Protein AF-A0A074RDL9-F1 (afdb_monomer)

Secondary structure (DSSP, 8-state):
--------------HHHHHHHHHHHHHHHHHHHHHHHHH--HHHHHHHHHHHHHHH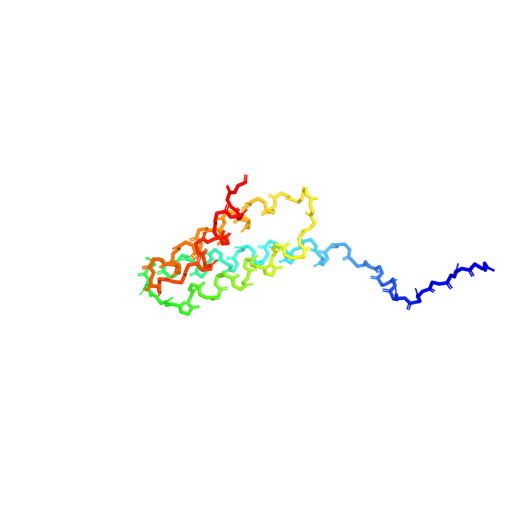HHSPTT-TTHHHHHHHHHHHHHHHHHHH--HHHHHHHHHHH-

Structure (mmCIF, N/CA/C/O backbone):
data_AF-A0A074RDL9-F1
#
_entry.id   AF-A0A074RDL9-F1
#
loop_
_atom_site.group_PDB
_atom_site.id
_atom_site.type_symbol
_atom_site.label_atom_id
_atom_site.label_alt_id
_atom_site.label_comp_id
_atom_site.label_asym_id
_atom_site.label_entity_id
_atom_site.label_seq_id
_atom_site.pdbx_PDB_ins_code
_atom_site.Cartn_x
_atom_site.Cartn_y
_atom_site.Cartn_z
_atom_site.occupancy
_atom_site.B_iso_or_equiv
_atom_site.auth_seq_id
_atom_site.auth_comp_id
_atom_site.auth_asym_id
_atom_site.auth_atom_id
_atom_site.pdbx_PDB_model_num
ATOM 1 N N . MET A 1 1 ? -4.598 -31.534 -35.230 1.00 43.03 1 MET A N 1
ATOM 2 C CA . MET A 1 1 ? -3.185 -31.091 -35.279 1.00 43.03 1 MET A CA 1
ATOM 3 C C . MET A 1 1 ? -3.156 -29.987 -36.325 1.00 43.03 1 MET A C 1
ATOM 5 O O . MET A 1 1 ? -3.553 -30.286 -37.435 1.00 43.03 1 MET A O 1
ATOM 9 N N . THR A 1 2 ? -2.921 -28.704 -36.071 1.00 35.72 2 THR A N 1
ATOM 10 C CA . THR A 1 2 ? -2.113 -27.982 -35.075 1.00 35.72 2 THR A CA 1
ATOM 11 C C . THR A 1 2 ? -2.682 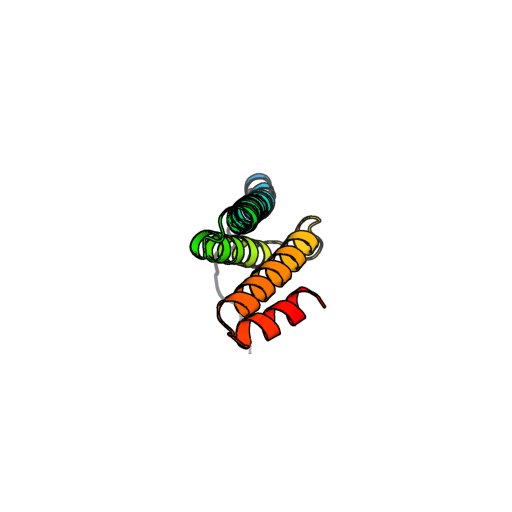-26.563 -34.901 1.00 35.72 2 THR A C 1
ATOM 13 O O . THR A 1 2 ? -3.273 -26.001 -35.817 1.00 35.72 2 THR A O 1
ATOM 16 N N . THR A 1 3 ? -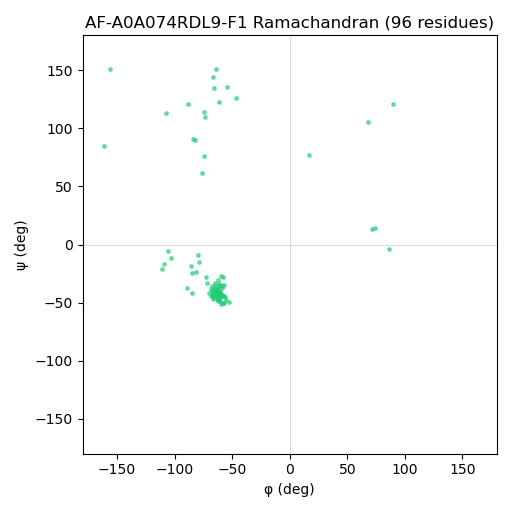2.507 -26.011 -33.705 1.00 48.75 3 THR A N 1
ATOM 17 C CA . THR A 1 3 ? -2.803 -24.637 -33.263 1.00 48.75 3 THR A CA 1
ATOM 18 C C . THR A 1 3 ? -1.915 -23.583 -33.934 1.00 48.75 3 THR A C 1
ATOM 20 O O . THR A 1 3 ? -0.717 -23.832 -34.038 1.00 48.75 3 THR A O 1
ATOM 23 N N . GLN A 1 4 ? -2.434 -22.384 -34.237 1.00 42.00 4 GLN A N 1
ATOM 24 C CA . GLN A 1 4 ? -1.642 -21.135 -34.217 1.00 42.00 4 GLN A CA 1
ATOM 25 C C . GLN A 1 4 ? -2.581 -19.909 -34.153 1.00 42.00 4 GLN A C 1
ATOM 27 O O . GLN A 1 4 ? -3.213 -19.551 -35.137 1.00 42.00 4 GLN A O 1
ATOM 32 N N . THR A 1 5 ? -3.006 -19.526 -32.946 1.00 40.84 5 THR A N 1
ATOM 33 C CA . THR A 1 5 ? -2.491 -18.439 -32.074 1.00 40.84 5 THR A CA 1
ATOM 34 C C . THR A 1 5 ? -3.152 -17.087 -32.315 1.00 40.84 5 THR A C 1
ATOM 36 O O . THR A 1 5 ? -3.106 -16.515 -33.399 1.00 40.84 5 THR A O 1
ATOM 39 N N . PHE A 1 6 ? -3.740 -16.603 -31.222 1.00 38.28 6 PHE A N 1
ATOM 40 C CA . PHE A 1 6 ? -4.341 -15.301 -31.013 1.00 38.28 6 PHE A CA 1
ATOM 41 C C . PHE A 1 6 ? -3.448 -14.169 -31.519 1.00 38.28 6 PHE A C 1
ATOM 43 O O . PHE A 1 6 ? -2.300 -14.019 -31.107 1.00 38.28 6 PHE A O 1
ATOM 50 N N . HIS A 1 7 ? -4.029 -13.331 -32.371 1.00 39.66 7 HIS A N 1
ATOM 51 C CA . HIS A 1 7 ? -3.502 -12.028 -32.743 1.00 39.66 7 HIS A CA 1
ATOM 52 C C . HIS A 1 7 ? -3.753 -11.035 -31.595 1.00 39.66 7 HIS A C 1
ATOM 54 O O . HIS A 1 7 ? -4.517 -10.081 -31.721 1.00 39.66 7 HIS A O 1
ATOM 60 N N . SER A 1 8 ? -3.179 -11.296 -30.422 1.00 44.91 8 SER A N 1
ATOM 61 C CA . SER A 1 8 ? -3.159 -10.326 -29.330 1.00 44.91 8 SER A CA 1
ATOM 62 C C . SER A 1 8 ? -2.010 -9.361 -29.584 1.00 44.91 8 SER A C 1
ATOM 64 O O . SER A 1 8 ? -0.875 -9.635 -29.208 1.00 44.91 8 SER A O 1
ATOM 66 N N . TYR A 1 9 ? -2.335 -8.281 -30.301 1.00 42.88 9 TYR A N 1
ATOM 67 C CA . TYR A 1 9 ? -1.754 -6.941 -30.186 1.00 42.88 9 TYR A CA 1
ATOM 68 C C . TYR A 1 9 ? -0.419 -6.884 -29.425 1.00 42.88 9 TYR A C 1
ATOM 70 O O . TYR A 1 9 ? -0.334 -6.456 -28.275 1.00 42.88 9 TYR A O 1
ATOM 78 N N . SER A 1 10 ? 0.651 -7.294 -30.101 1.00 42.91 10 SER A N 1
ATOM 79 C CA . SER A 1 10 ? 2.015 -6.964 -29.714 1.00 42.91 10 SER A CA 1
ATOM 80 C C . SER A 1 10 ? 2.270 -5.495 -30.066 1.00 42.91 10 SER A C 1
ATOM 82 O O . SER A 1 10 ? 2.904 -5.189 -31.077 1.00 42.91 10 SER A O 1
ATOM 84 N N . LEU A 1 11 ? 1.736 -4.563 -29.275 1.00 41.91 11 LEU A N 1
ATOM 85 C CA . LEU A 1 11 ? 2.185 -3.174 -29.333 1.00 41.91 11 LEU A CA 1
ATOM 86 C C . LEU A 1 11 ? 3.418 -3.030 -28.452 1.00 41.91 11 LEU A C 1
ATOM 88 O O . LEU A 1 11 ? 3.361 -2.781 -27.251 1.00 41.91 11 LEU A O 1
ATOM 92 N N . ALA A 1 12 ? 4.544 -3.239 -29.117 1.00 42.22 12 ALA A N 1
ATOM 93 C CA . ALA A 1 12 ? 5.855 -2.866 -28.660 1.00 42.22 12 ALA A CA 1
ATOM 94 C C . ALA A 1 12 ? 5.962 -1.340 -28.471 1.00 42.22 12 ALA A C 1
ATOM 96 O O . ALA A 1 12 ? 5.814 -0.572 -29.416 1.00 42.22 12 ALA A O 1
ATOM 97 N N . LEU A 1 13 ? 6.306 -0.968 -27.238 1.00 44.53 13 LEU A N 1
ATOM 98 C CA . LEU A 1 13 ? 7.487 -0.167 -26.908 1.00 44.53 13 LEU A CA 1
ATOM 99 C C . LEU A 1 13 ? 7.521 1.305 -27.355 1.00 44.53 13 LEU A C 1
ATOM 101 O O . LEU A 1 13 ? 7.976 1.650 -28.441 1.00 44.53 13 LEU A O 1
ATOM 105 N N . THR A 1 14 ? 7.323 2.174 -26.367 1.00 36.19 14 THR A N 1
ATOM 106 C CA . THR A 1 14 ? 8.406 3.084 -25.967 1.00 36.19 14 THR A CA 1
ATOM 107 C C . THR A 1 14 ? 8.954 2.612 -24.610 1.00 36.19 14 THR A C 1
ATOM 109 O O . THR A 1 14 ? 8.215 2.660 -23.623 1.00 36.19 14 THR A O 1
ATOM 112 N N . PRO A 1 15 ? 10.213 2.133 -24.523 1.00 51.03 15 PRO A N 1
ATOM 113 C CA . PRO A 1 15 ? 10.829 1.708 -23.258 1.00 51.03 15 PRO A CA 1
ATOM 114 C C . PRO A 1 15 ? 10.912 2.851 -22.231 1.00 51.03 15 PRO A C 1
ATOM 116 O O . PRO A 1 15 ? 10.686 2.647 -21.040 1.00 51.03 15 PRO A O 1
ATOM 119 N N . ASP A 1 16 ? 11.131 4.081 -22.702 1.00 47.75 16 ASP A N 1
ATOM 120 C CA . ASP A 1 16 ? 11.390 5.240 -21.838 1.00 47.75 16 ASP A CA 1
ATOM 121 C C . ASP A 1 16 ? 1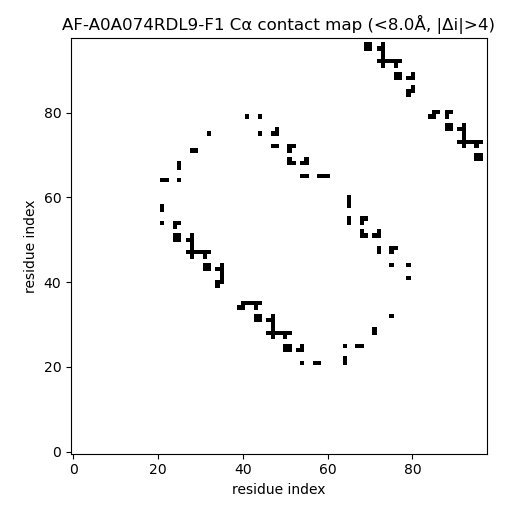0.150 5.738 -21.078 1.00 47.75 16 ASP A C 1
ATOM 123 O O . ASP A 1 16 ? 10.261 6.247 -19.965 1.00 47.75 16 ASP A O 1
ATOM 127 N N . SER A 1 17 ? 8.945 5.543 -21.622 1.00 47.91 17 SER A N 1
ATOM 128 C CA . SER A 1 17 ? 7.694 5.893 -20.930 1.00 47.91 17 SER A CA 1
ATOM 129 C C . SER A 1 17 ? 7.253 4.835 -19.916 1.00 47.91 17 SER A C 1
ATOM 131 O O . SER A 1 17 ? 6.510 5.146 -18.988 1.00 47.91 17 SER A O 1
ATOM 133 N N . GLN A 1 18 ? 7.694 3.584 -20.089 1.00 54.00 18 GLN A N 1
ATOM 134 C CA . GLN A 1 18 ? 7.391 2.487 -19.165 1.00 54.00 18 GLN A CA 1
ATOM 135 C C . GLN A 1 18 ? 8.361 2.445 -17.980 1.00 54.00 18 GLN A C 1
ATOM 137 O 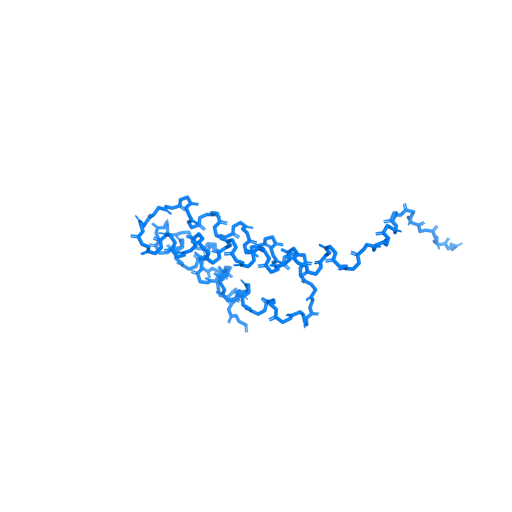O . GLN A 1 18 ? 7.969 1.977 -16.918 1.00 54.00 18 GLN A O 1
ATOM 142 N N . SER A 1 19 ? 9.578 2.984 -18.122 1.00 58.94 19 SER A N 1
ATOM 143 C CA . SER A 1 19 ? 10.571 3.001 -17.039 1.00 58.94 19 SER A CA 1
ATOM 144 C C . SER A 1 19 ? 10.235 3.984 -15.909 1.00 58.94 19 SER A C 1
ATOM 146 O O . SER A 1 19 ? 10.528 3.692 -14.759 1.00 58.94 19 SER A O 1
ATOM 148 N N . GLY A 1 20 ? 9.605 5.132 -16.195 1.00 68.62 20 GLY A N 1
ATOM 149 C CA . GLY A 1 20 ? 9.308 6.143 -15.163 1.00 68.62 20 GLY A CA 1
ATOM 150 C C . GLY A 1 20 ? 7.998 5.917 -14.401 1.00 68.62 20 GLY A C 1
ATOM 151 O O . GLY A 1 20 ? 7.787 6.474 -13.323 1.00 68.62 20 GLY A O 1
ATOM 152 N N . PHE A 1 21 ? 7.094 5.112 -14.956 1.00 83.44 21 PHE A N 1
ATOM 153 C CA . PHE A 1 21 ? 5.771 4.904 -14.376 1.00 83.44 21 PHE A CA 1
ATOM 154 C C . PHE A 1 21 ? 5.808 4.085 -13.063 1.00 83.44 21 PHE A C 1
ATOM 156 O O . PHE A 1 21 ? 5.161 4.509 -12.103 1.00 83.44 21 PHE A O 1
ATOM 163 N N . PRO A 1 22 ? 6.614 3.008 -12.938 1.00 86.75 22 PRO A N 1
ATOM 164 C CA . PRO A 1 22 ? 6.916 2.358 -11.658 1.00 86.75 22 PRO A CA 1
ATOM 165 C C . PRO A 1 22 ? 7.435 3.316 -10.574 1.00 86.75 22 PRO A C 1
ATOM 167 O O . PRO A 1 22 ? 6.916 3.354 -9.455 1.00 86.75 22 PRO A O 1
ATOM 170 N N . ASP A 1 23 ? 8.427 4.141 -10.896 1.00 87.00 23 ASP A N 1
ATOM 171 C CA . ASP A 1 23 ? 9.050 5.037 -9.914 1.00 87.00 23 ASP A CA 1
ATOM 172 C C . ASP A 1 23 ? 8.086 6.133 -9.443 1.00 87.00 23 ASP A C 1
ATOM 174 O O . ASP A 1 23 ? 8.050 6.487 -8.257 1.00 87.00 23 ASP A O 1
ATOM 178 N N . LEU A 1 24 ? 7.230 6.619 -10.347 1.00 90.81 24 LEU A N 1
ATOM 179 C CA . LEU A 1 24 ? 6.150 7.535 -9.999 1.00 90.81 24 LEU A CA 1
ATOM 180 C C . LEU A 1 24 ? 5.164 6.891 -9.018 1.00 90.81 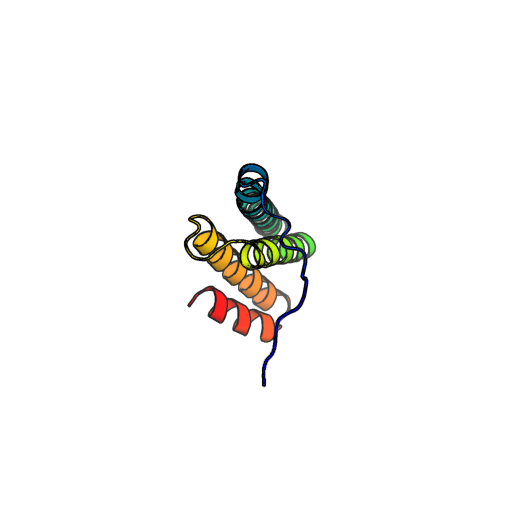24 LEU A C 1
ATOM 182 O O . LEU A 1 24 ? 4.826 7.505 -8.008 1.00 90.81 24 LEU A O 1
ATOM 186 N N . LEU A 1 25 ? 4.723 5.656 -9.276 1.00 93.06 25 LEU A N 1
ATOM 187 C CA . LEU A 1 25 ? 3.805 4.939 -8.384 1.00 93.06 25 LEU A CA 1
ATOM 188 C C . LEU A 1 25 ? 4.429 4.683 -7.008 1.00 93.06 25 LEU A C 1
ATOM 190 O O . LEU A 1 25 ? 3.756 4.851 -5.991 1.00 93.06 25 LEU A O 1
ATOM 194 N N . THR A 1 26 ? 5.725 4.365 -6.963 1.00 89.62 26 THR A N 1
ATOM 195 C CA . THR A 1 26 ? 6.473 4.221 -5.702 1.00 89.62 26 THR A CA 1
ATOM 196 C C . THR A 1 26 ? 6.469 5.523 -4.910 1.00 89.62 26 THR A C 1
ATOM 198 O O . THR A 1 26 ? 6.219 5.529 -3.701 1.00 89.62 26 THR A O 1
ATOM 201 N N . THR A 1 27 ? 6.721 6.639 -5.596 1.00 92.81 27 THR A N 1
ATOM 202 C CA . THR A 1 27 ? 6.771 7.970 -4.988 1.00 92.81 27 THR A CA 1
ATOM 203 C C . THR A 1 27 ? 5.398 8.396 -4.471 1.00 92.81 27 THR A C 1
ATOM 205 O O . THR A 1 27 ? 5.287 8.832 -3.326 1.00 92.81 27 THR A O 1
ATOM 208 N N . LEU A 1 28 ? 4.342 8.222 -5.274 1.00 95.38 28 LEU A N 1
ATOM 209 C CA . LEU A 1 28 ? 2.963 8.530 -4.882 1.00 95.38 28 LEU A CA 1
ATOM 210 C C . LEU A 1 28 ? 2.521 7.686 -3.684 1.00 95.38 28 LEU A C 1
ATOM 212 O O . LEU A 1 28 ? 2.017 8.233 -2.703 1.00 95.38 28 LEU A O 1
ATOM 216 N N . GLY A 1 29 ? 2.777 6.376 -3.720 1.00 95.31 29 GLY A N 1
ATOM 217 C CA . GLY A 1 29 ? 2.471 5.482 -2.605 1.00 95.31 29 GLY A CA 1
ATOM 218 C C . GLY A 1 29 ? 3.202 5.880 -1.320 1.00 95.31 29 GLY A C 1
ATOM 219 O O . GLY A 1 29 ? 2.601 5.922 -0.248 1.00 95.31 29 GLY A O 1
ATOM 220 N N . SER A 1 30 ? 4.482 6.245 -1.425 1.00 93.88 30 SER A N 1
ATOM 221 C CA . SER A 1 30 ? 5.280 6.699 -0.278 1.00 93.88 30 SER A CA 1
ATOM 222 C C . SER A 1 30 ? 4.773 8.025 0.294 1.00 93.88 30 SER A C 1
ATOM 224 O 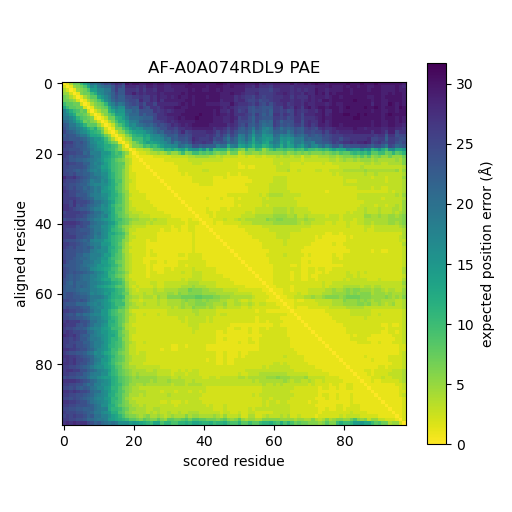O . SER A 1 30 ? 4.678 8.167 1.511 1.00 93.88 30 SER A O 1
ATOM 226 N N . ALA A 1 31 ? 4.410 8.984 -0.561 1.00 96.88 31 ALA A N 1
ATOM 227 C CA . ALA A 1 31 ? 3.895 10.284 -0.136 1.00 96.88 31 ALA A CA 1
ATOM 228 C C . ALA A 1 31 ? 2.561 10.157 0.615 1.00 96.88 31 ALA A C 1
ATOM 230 O O . ALA A 1 31 ? 2.383 10.774 1.667 1.00 96.88 31 ALA A O 1
ATOM 231 N N . HIS A 1 32 ? 1.647 9.323 0.116 1.00 98.00 32 HIS A N 1
ATOM 232 C CA . HIS A 1 32 ? 0.386 9.036 0.795 1.00 98.00 32 HIS A CA 1
ATOM 233 C C . HIS A 1 32 ? 0.599 8.301 2.124 1.00 98.00 32 HIS A C 1
ATOM 235 O O . HIS A 1 32 ? 0.023 8.697 3.133 1.00 98.00 32 HIS A O 1
ATOM 241 N N . ASN A 1 33 ? 1.506 7.320 2.183 1.00 94.94 33 ASN A N 1
ATOM 242 C CA . ASN A 1 33 ? 1.832 6.645 3.442 1.00 94.94 33 ASN A CA 1
ATOM 243 C C . ASN A 1 33 ? 2.414 7.626 4.482 1.00 94.94 33 ASN A C 1
ATOM 245 O O . ASN A 1 33 ? 1.995 7.645 5.636 1.00 94.94 33 ASN A O 1
ATOM 249 N N . GLN A 1 34 ? 3.313 8.525 4.067 1.00 95.50 34 GLN A N 1
ATOM 250 C CA . GLN A 1 34 ? 3.842 9.575 4.945 1.00 95.50 34 GLN A CA 1
ATOM 251 C C . GLN A 1 34 ? 2.759 10.539 5.439 1.00 95.50 34 GLN A C 1
ATOM 253 O O . GLN A 1 34 ? 2.813 10.983 6.588 1.00 95.50 34 GLN A O 1
ATOM 258 N N . ARG A 1 35 ? 1.787 10.891 4.592 1.00 97.44 35 ARG A N 1
ATOM 259 C CA . ARG A 1 35 ? 0.644 11.706 5.017 1.00 97.44 35 ARG A CA 1
ATOM 260 C C . ARG A 1 35 ? -0.237 10.960 6.013 1.00 97.44 35 ARG A C 1
ATOM 262 O O . ARG A 1 35 ? -0.530 11.528 7.061 1.00 97.44 35 ARG A O 1
ATOM 269 N N . PHE A 1 36 ? -0.557 9.693 5.756 1.00 95.94 36 PHE A N 1
ATOM 270 C CA . PHE A 1 36 ? -1.277 8.841 6.702 1.00 95.94 36 PHE A CA 1
ATOM 271 C C . PHE A 1 36 ? -0.563 8.785 8.058 1.00 95.94 36 PHE A C 1
ATOM 273 O O . PHE A 1 36 ? -1.181 9.035 9.085 1.00 95.94 36 PHE A O 1
ATOM 280 N N . GLN A 1 37 ? 0.753 8.565 8.084 1.00 93.44 37 GLN A N 1
ATOM 281 C CA . GLN A 1 37 ? 1.525 8.543 9.332 1.00 93.44 37 GLN A CA 1
ATOM 282 C C . GLN A 1 37 ? 1.459 9.863 10.117 1.00 93.44 37 GLN A C 1
ATOM 284 O O . GLN A 1 37 ? 1.619 9.863 11.336 1.00 93.44 37 GLN A O 1
ATOM 289 N N . ARG A 1 38 ? 1.247 10.995 9.434 1.00 96.19 38 ARG A N 1
ATOM 290 C CA . ARG A 1 38 ? 1.146 12.321 10.061 1.00 96.19 38 ARG A CA 1
ATOM 291 C C . ARG A 1 38 ? -0.273 12.681 10.485 1.00 96.19 38 ARG A C 1
ATOM 293 O O . ARG A 1 38 ? -0.428 13.362 11.494 1.00 96.19 38 ARG A O 1
ATOM 300 N N . LEU A 1 39 ? -1.272 12.295 9.695 1.00 96.62 39 LEU A N 1
ATOM 301 C CA . LEU A 1 39 ? -2.651 12.776 9.822 1.00 96.62 39 LEU A CA 1
ATOM 302 C C . LEU A 1 39 ? -3.627 11.700 10.317 1.00 96.62 39 LEU A C 1
ATOM 304 O O . LEU A 1 39 ? -4.686 12.034 10.833 1.00 96.62 39 LEU A O 1
ATOM 308 N N . GLY A 1 40 ? -3.279 10.421 10.177 1.00 92.38 40 GLY A N 1
ATOM 309 C CA . GLY A 1 40 ? -4.144 9.286 10.504 1.00 92.38 40 GLY A CA 1
ATOM 310 C C . GLY A 1 40 ? -5.314 9.089 9.535 1.00 92.38 40 GLY A C 1
ATOM 311 O O . GLY A 1 40 ? -6.238 8.345 9.848 1.00 92.38 40 GLY A O 1
ATOM 312 N N . GLU A 1 41 ? -5.305 9.753 8.376 1.00 96.00 41 GLU A N 1
ATOM 313 C CA . GLU A 1 41 ? -6.396 9.694 7.399 1.00 96.00 41 GLU A CA 1
ATOM 314 C C . GLU A 1 41 ? -6.389 8.359 6.644 1.00 96.00 41 GLU A C 1
ATOM 316 O O . GLU A 1 41 ? -5.470 8.071 5.877 1.00 96.00 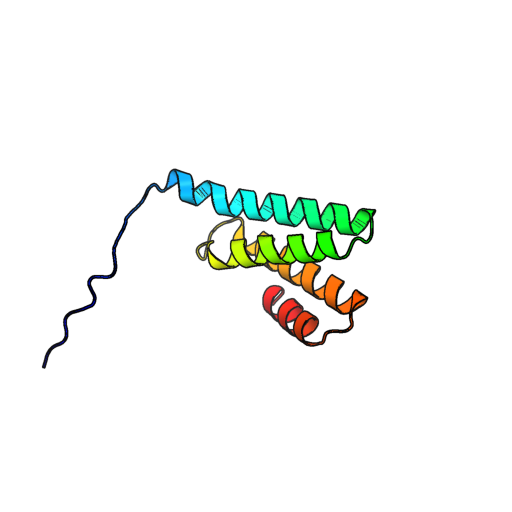41 GLU A O 1
ATOM 321 N N . LEU A 1 42 ? -7.426 7.542 6.846 1.00 94.88 42 LEU A N 1
ATOM 322 C CA . LEU A 1 42 ? -7.528 6.219 6.224 1.00 94.88 42 LEU A CA 1
ATOM 323 C C . LEU A 1 42 ? -7.489 6.288 4.688 1.00 94.88 42 LEU A C 1
ATOM 325 O O . LEU A 1 42 ? -6.852 5.444 4.066 1.00 94.88 42 LEU A O 1
ATOM 329 N N . ASP A 1 43 ? -8.069 7.328 4.087 1.00 96.94 43 ASP A N 1
ATOM 330 C CA . ASP A 1 43 ? -8.033 7.554 2.637 1.00 96.94 43 ASP A CA 1
ATOM 331 C C . ASP A 1 43 ? -6.596 7.671 2.105 1.00 96.94 43 ASP A C 1
ATOM 333 O O . ASP A 1 43 ? -6.285 7.186 1.016 1.00 96.94 43 ASP A O 1
ATOM 337 N N . ASP A 1 44 ? -5.683 8.291 2.860 1.00 97.94 44 ASP A N 1
ATOM 338 C CA . ASP A 1 44 ? -4.269 8.351 2.485 1.00 97.94 44 ASP A CA 1
ATOM 339 C C . ASP A 1 44 ? -3.645 6.945 2.514 1.00 97.94 44 ASP A C 1
ATOM 341 O O . ASP A 1 44 ? -2.889 6.579 1.613 1.00 97.94 44 ASP A O 1
ATOM 345 N N . LEU A 1 45 ? -4.009 6.106 3.486 1.00 97.19 45 LEU A N 1
ATOM 346 C CA . LEU A 1 45 ? -3.542 4.721 3.535 1.00 97.19 45 LEU A CA 1
ATOM 347 C C . LEU A 1 45 ? -4.090 3.879 2.372 1.00 97.19 45 LEU A C 1
ATOM 349 O O . LEU A 1 45 ? -3.342 3.121 1.754 1.00 97.19 45 LEU A O 1
ATOM 353 N N . GLU A 1 46 ? -5.370 4.027 2.037 1.00 97.56 46 GLU A N 1
ATOM 354 C CA . GLU A 1 46 ? -5.995 3.323 0.912 1.00 97.56 46 GLU A CA 1
ATOM 355 C C . GLU A 1 46 ? -5.380 3.731 -0.430 1.00 97.56 46 GLU A C 1
ATOM 357 O O . GLU A 1 46 ? -5.066 2.873 -1.260 1.00 97.56 46 GLU A O 1
ATOM 362 N N . ASN A 1 47 ? -5.118 5.027 -0.619 1.00 97.69 47 ASN A N 1
ATOM 363 C CA . ASN A 1 47 ? -4.406 5.522 -1.793 1.00 97.69 47 ASN A CA 1
ATOM 364 C C . ASN A 1 47 ? -2.985 4.949 -1.873 1.00 97.69 47 ASN A C 1
ATOM 366 O O . ASN A 1 47 ? -2.560 4.523 -2.951 1.00 97.69 47 ASN A O 1
ATOM 370 N N . ALA A 1 48 ? -2.259 4.886 -0.750 1.00 97.50 48 ALA A N 1
ATOM 371 C CA . ALA A 1 48 ? -0.928 4.284 -0.710 1.00 97.50 48 ALA A CA 1
ATOM 372 C C . ALA A 1 48 ? -0.953 2.825 -1.196 1.00 97.50 48 ALA A C 1
ATOM 374 O O . ALA A 1 48 ? -0.207 2.484 -2.118 1.00 97.50 48 ALA A O 1
ATOM 375 N N . ILE A 1 49 ? -1.870 2.011 -0.657 1.00 97.50 49 ILE A N 1
ATOM 376 C CA . ILE A 1 49 ? -2.067 0.606 -1.054 1.00 97.50 49 ILE A CA 1
ATOM 377 C C . ILE A 1 49 ? -2.389 0.506 -2.548 1.00 97.50 49 ILE A C 1
ATOM 379 O O . ILE A 1 49 ? -1.815 -0.331 -3.248 1.00 97.50 49 ILE A O 1
ATOM 383 N N . GLY A 1 50 ? -3.269 1.370 -3.061 1.00 97.31 50 GLY A N 1
ATOM 384 C CA . GLY A 1 50 ? -3.651 1.387 -4.473 1.00 97.31 50 GLY A CA 1
ATOM 385 C C . GLY A 1 50 ? -2.470 1.656 -5.411 1.00 97.31 50 GLY A C 1
ATOM 386 O O . GLY A 1 50 ? -2.258 0.913 -6.375 1.00 97.31 50 GLY A O 1
ATOM 387 N N . TYR A 1 51 ? -1.663 2.682 -5.122 1.00 96.94 51 TYR A N 1
ATOM 388 C CA . TYR A 1 51 ? -0.485 3.006 -5.934 1.00 96.94 51 TYR A CA 1
ATOM 389 C C . TYR A 1 51 ? 0.589 1.920 -5.861 1.00 96.94 51 TYR A C 1
ATOM 391 O O . TYR A 1 51 ? 1.127 1.533 -6.898 1.00 96.94 51 TYR A O 1
ATOM 399 N N . GLN A 1 52 ? 0.871 1.400 -4.665 1.00 95.75 52 GLN A N 1
ATOM 400 C CA . GLN A 1 52 ? 1.864 0.343 -4.466 1.00 95.75 52 GLN A CA 1
ATOM 401 C C . GLN A 1 52 ? 1.443 -0.956 -5.169 1.00 95.75 52 GLN A C 1
ATOM 403 O O . GLN A 1 52 ? 2.239 -1.523 -5.912 1.00 95.75 52 GLN A O 1
ATOM 408 N N . SER A 1 53 ? 0.178 -1.375 -5.031 1.00 96.00 53 SER A N 1
ATOM 409 C CA . SER A 1 53 ? -0.365 -2.573 -5.697 1.00 96.00 53 SER A CA 1
ATOM 410 C C . SER A 1 53 ? -0.276 -2.462 -7.218 1.00 96.00 53 SER A C 1
ATOM 412 O O . SER A 1 53 ? 0.141 -3.398 -7.900 1.00 96.00 53 SER A O 1
ATOM 414 N N . ARG A 1 54 ? -0.619 -1.290 -7.769 1.00 94.88 54 ARG A N 1
ATOM 415 C CA . ARG A 1 54 ? -0.473 -1.033 -9.205 1.00 94.88 54 ARG A CA 1
ATOM 416 C C . ARG A 1 54 ? 0.992 -1.042 -9.634 1.00 94.88 54 ARG A C 1
ATOM 418 O O . ARG A 1 54 ? 1.279 -1.531 -10.720 1.00 94.88 54 ARG A O 1
ATOM 425 N N . GLY A 1 55 ? 1.889 -0.513 -8.802 1.00 93.56 55 GLY A N 1
ATOM 426 C CA . GLY A 1 55 ? 3.332 -0.536 -9.027 1.00 93.56 55 GLY A CA 1
ATOM 427 C C . GLY A 1 55 ? 3.857 -1.963 -9.136 1.00 93.56 55 GLY A C 1
ATOM 428 O O . GLY A 1 55 ? 4.474 -2.298 -10.143 1.00 93.56 55 GLY A O 1
ATOM 429 N N . VAL A 1 56 ? 3.531 -2.817 -8.164 1.00 94.12 56 VAL A N 1
ATOM 430 C CA . VAL A 1 56 ? 3.908 -4.240 -8.163 1.00 94.12 56 VAL A CA 1
ATOM 431 C C . VAL A 1 56 ? 3.395 -4.950 -9.418 1.00 94.12 56 VAL A C 1
ATOM 433 O O . VAL A 1 56 ? 4.156 -5.650 -10.072 1.00 94.12 56 VAL A O 1
ATOM 436 N N . LEU A 1 57 ? 2.139 -4.714 -9.812 1.00 93.62 57 LEU A N 1
ATOM 437 C CA . LEU A 1 57 ? 1.524 -5.385 -10.963 1.00 93.62 57 LEU A CA 1
ATOM 438 C C . LEU A 1 57 ? 2.230 -5.109 -12.303 1.00 93.62 57 LEU A C 1
ATOM 440 O O . LEU A 1 57 ? 2.217 -5.959 -13.190 1.00 93.62 57 LEU A O 1
ATOM 444 N N . ILE A 1 58 ? 2.780 -3.909 -12.487 1.00 90.25 58 ILE A N 1
ATOM 445 C CA . ILE A 1 58 ? 3.341 -3.477 -13.778 1.00 90.25 58 ILE A CA 1
ATOM 446 C C . ILE A 1 58 ? 4.868 -3.508 -13.826 1.00 90.25 58 ILE A C 1
ATOM 448 O O . ILE A 1 58 ? 5.444 -3.305 -14.895 1.00 90.25 58 ILE A O 1
ATOM 452 N N . THR A 1 59 ? 5.518 -3.672 -12.676 1.00 88.69 59 THR A N 1
ATOM 453 C CA . THR A 1 59 ? 6.972 -3.612 -12.562 1.00 88.69 59 THR A CA 1
ATOM 454 C C . THR A 1 59 ? 7.545 -5.004 -12.817 1.00 88.69 59 THR A C 1
ATOM 456 O O . THR A 1 59 ? 7.196 -5.928 -12.088 1.00 88.69 59 THR A O 1
ATOM 459 N N . PRO A 1 60 ? 8.416 -5.185 -13.826 1.00 89.94 60 PRO A N 1
ATOM 460 C CA . PRO A 1 60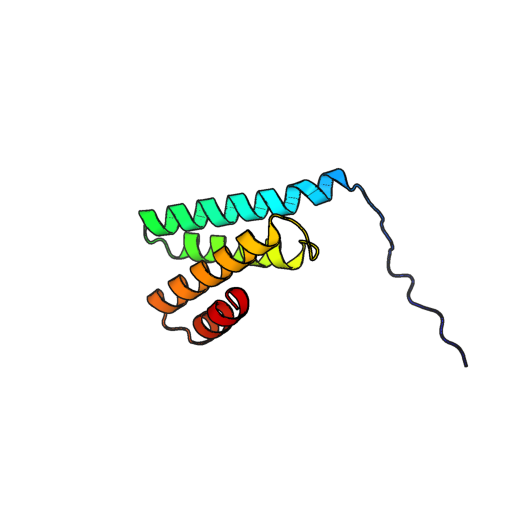 ? 9.011 -6.485 -14.108 1.00 89.94 60 PRO A CA 1
ATOM 461 C C . PRO A 1 60 ? 9.894 -6.988 -12.964 1.00 89.94 60 PRO A C 1
ATOM 463 O O . PRO A 1 60 ? 10.563 -6.201 -12.284 1.00 89.94 60 PRO A O 1
ATOM 466 N N . ASP A 1 61 ? 9.979 -8.310 -12.833 1.00 88.31 61 ASP A N 1
ATOM 467 C CA . ASP A 1 61 ? 10.930 -8.958 -11.934 1.00 88.31 61 ASP A CA 1
ATOM 468 C C . ASP A 1 61 ? 12.367 -8.498 -12.229 1.00 88.31 61 ASP A C 1
ATOM 470 O O . ASP A 1 61 ? 12.795 -8.397 -13.381 1.00 88.31 61 ASP A O 1
ATOM 474 N N . GLY A 1 62 ? 13.121 -8.200 -11.168 1.00 86.56 62 GLY A N 1
ATOM 475 C CA . GLY A 1 62 ? 14.489 -7.682 -11.259 1.00 86.56 62 GLY A CA 1
ATOM 476 C C . GLY A 1 62 ? 14.601 -6.160 -11.399 1.00 86.56 62 GLY A C 1
ATOM 477 O O . GLY A 1 62 ? 15.717 -5.640 -11.367 1.00 86.56 62 GLY A O 1
ATOM 478 N N . HIS A 1 63 ? 13.487 -5.423 -11.500 1.00 87.19 63 HIS A N 1
ATOM 479 C CA . HIS A 1 63 ? 13.528 -3.962 -11.436 1.00 87.19 63 HIS A CA 1
ATOM 480 C C . HIS A 1 63 ? 13.967 -3.485 -10.034 1.00 87.19 63 HIS A C 1
ATOM 482 O O . HIS A 1 63 ? 13.412 -3.954 -9.036 1.00 87.19 63 HIS A O 1
ATOM 488 N N . PRO A 1 64 ? 14.890 -2.509 -9.916 1.00 86.06 64 PRO A N 1
ATOM 489 C CA . PRO A 1 64 ? 15.418 -2.063 -8.621 1.00 86.06 64 PRO A CA 1
ATOM 490 C C . PRO A 1 64 ? 14.350 -1.582 -7.629 1.00 86.06 64 PRO A C 1
ATOM 492 O O . PRO A 1 64 ? 14.471 -1.808 -6.427 1.00 86.06 64 PRO A O 1
ATOM 495 N N . SER A 1 65 ? 13.289 -0.944 -8.128 1.00 86.19 65 SER A N 1
ATOM 496 C CA . SER A 1 65 ? 12.212 -0.388 -7.296 1.00 86.19 65 SER A CA 1
ATOM 497 C C . SER A 1 65 ? 11.206 -1.436 -6.793 1.00 86.19 65 SER A C 1
ATOM 499 O O . SER A 1 65 ? 10.461 -1.143 -5.859 1.00 86.19 65 SER A O 1
ATOM 501 N N . LEU A 1 66 ? 11.178 -2.653 -7.360 1.00 91.19 66 LEU A N 1
ATOM 502 C CA . LEU A 1 66 ? 10.157 -3.662 -7.038 1.00 91.19 66 LEU A CA 1
ATOM 503 C C . LEU A 1 66 ? 10.208 -4.093 -5.566 1.00 91.19 66 LEU A C 1
ATOM 505 O O . LEU A 1 66 ? 9.175 -4.151 -4.905 1.00 91.19 66 LEU A O 1
ATOM 509 N N . SER A 1 67 ? 11.405 -4.318 -5.022 1.00 92.06 67 SER A N 1
ATOM 510 C CA . SER A 1 67 ? 11.581 -4.696 -3.611 1.00 92.06 67 SER A CA 1
ATOM 511 C C . SER A 1 67 ? 11.043 -3.629 -2.655 1.00 92.06 67 SER A C 1
ATOM 513 O O . SER A 1 67 ? 10.369 -3.941 -1.676 1.00 92.06 67 SER A O 1
ATOM 515 N N . THR A 1 68 ? 11.287 -2.356 -2.972 1.00 91.19 68 THR A N 1
ATOM 516 C CA . THR A 1 68 ? 10.785 -1.222 -2.187 1.00 91.19 68 THR A CA 1
ATOM 517 C C . THR A 1 68 ? 9.261 -1.138 -2.261 1.00 91.19 68 THR A C 1
ATOM 519 O O . THR A 1 68 ? 8.612 -0.896 -1.246 1.00 91.19 68 THR A O 1
ATOM 522 N N . MET A 1 69 ? 8.671 -1.363 -3.439 1.00 93.06 69 MET A N 1
ATOM 523 C CA . MET A 1 69 ? 7.215 -1.384 -3.598 1.00 93.06 69 MET A CA 1
ATOM 524 C C . MET A 1 69 ? 6.557 -2.492 -2.773 1.00 93.06 69 MET A C 1
ATOM 526 O O . MET A 1 69 ? 5.566 -2.215 -2.103 1.00 93.06 69 MET A O 1
ATOM 530 N N . LEU A 1 70 ? 7.110 -3.710 -2.801 1.00 95.81 70 LEU A N 1
ATOM 531 C CA . LEU A 1 70 ? 6.596 -4.862 -2.051 1.00 95.81 70 LEU A CA 1
ATOM 532 C C . LEU A 1 70 ? 6.645 -4.609 -0.539 1.00 95.81 70 LEU A C 1
ATOM 534 O O . LEU A 1 70 ? 5.622 -4.722 0.134 1.00 95.81 70 LEU A O 1
ATOM 538 N N . ALA A 1 71 ? 7.789 -4.148 -0.024 1.00 94.75 71 ALA A N 1
ATOM 539 C CA . ALA A 1 71 ? 7.939 -3.811 1.393 1.00 94.75 71 ALA A CA 1
ATOM 540 C C . ALA A 1 71 ? 6.969 -2.697 1.829 1.00 94.75 71 ALA A C 1
ATOM 542 O O . ALA A 1 71 ? 6.339 -2.774 2.887 1.00 94.75 71 ALA A O 1
ATOM 543 N N . ASN A 1 72 ? 6.805 -1.667 0.994 1.00 94.12 72 ASN A N 1
ATOM 544 C CA . ASN A 1 72 ? 5.860 -0.586 1.257 1.00 94.12 72 ASN A CA 1
ATOM 545 C C . ASN A 1 72 ? 4.407 -1.084 1.261 1.00 94.12 72 ASN A C 1
ATOM 547 O O . ASN A 1 72 ? 3.648 -0.701 2.151 1.00 94.12 72 ASN A O 1
ATOM 551 N N . LEU A 1 73 ? 4.038 -1.953 0.313 1.00 97.12 73 LEU A N 1
ATOM 552 C CA . LEU A 1 73 ? 2.711 -2.564 0.238 1.00 97.12 73 LEU A CA 1
ATOM 553 C C . LEU A 1 73 ? 2.419 -3.417 1.472 1.00 97.12 73 LEU A C 1
ATOM 555 O O . LEU A 1 73 ? 1.375 -3.246 2.102 1.00 97.12 73 LEU A O 1
ATOM 559 N N . GLY A 1 74 ? 3.363 -4.274 1.866 1.00 97.50 74 GLY A N 1
ATOM 560 C CA . GLY A 1 74 ? 3.244 -5.088 3.070 1.00 97.50 74 GLY A CA 1
ATOM 561 C C . GLY A 1 74 ? 3.086 -4.236 4.333 1.00 97.50 74 GLY A C 1
ATOM 562 O O . GLY A 1 74 ? 2.217 -4.502 5.164 1.00 97.50 74 GLY A O 1
ATOM 563 N N . GLY A 1 75 ? 3.866 -3.159 4.460 1.00 96.00 75 GLY A N 1
ATOM 564 C CA . GLY A 1 75 ? 3.741 -2.204 5.562 1.00 96.00 75 GLY A CA 1
ATOM 565 C C . GLY A 1 75 ? 2.381 -1.498 5.601 1.00 96.00 75 GLY A C 1
ATOM 566 O O . GLY A 1 75 ? 1.748 -1.439 6.657 1.00 96.00 75 GLY A O 1
ATOM 567 N N . SER A 1 76 ? 1.900 -0.996 4.460 1.00 96.81 76 SER A N 1
ATOM 568 C CA . SER A 1 76 ? 0.602 -0.320 4.362 1.00 96.81 76 SER A CA 1
ATOM 569 C C . SER A 1 76 ? -0.576 -1.259 4.662 1.00 96.81 76 SER A C 1
ATOM 571 O O . SER A 1 76 ? -1.492 -0.871 5.387 1.00 96.81 76 SER A O 1
ATOM 573 N N . LEU A 1 77 ? -0.532 -2.509 4.195 1.00 98.00 77 LEU A N 1
ATOM 574 C CA . LEU A 1 77 ? -1.536 -3.525 4.531 1.00 98.00 77 LEU A CA 1
ATOM 575 C C . LEU A 1 77 ? -1.535 -3.854 6.030 1.00 98.00 77 LEU A C 1
ATOM 577 O O . LEU A 1 77 ? -2.593 -3.878 6.654 1.00 98.00 77 LEU A O 1
ATOM 581 N N . ASN A 1 78 ? -0.359 -4.002 6.647 1.00 96.88 78 ASN A N 1
ATOM 582 C CA . ASN A 1 78 ? -0.266 -4.211 8.092 1.00 96.88 78 ASN A CA 1
ATOM 583 C C . ASN A 1 78 ? -0.842 -3.026 8.889 1.00 96.88 78 ASN A C 1
ATOM 585 O O . ASN A 1 78 ? -1.560 -3.233 9.867 1.00 96.88 78 ASN A O 1
ATOM 589 N N . TYR A 1 79 ? -0.589 -1.782 8.465 1.00 95.31 79 TYR A N 1
ATOM 590 C CA . TYR A 1 79 ? -1.226 -0.620 9.092 1.00 95.31 79 TYR A CA 1
ATOM 591 C C . TYR A 1 79 ? -2.749 -0.659 8.960 1.00 95.31 79 TYR A C 1
ATOM 593 O O . TYR A 1 79 ? -3.448 -0.359 9.927 1.00 95.31 79 TYR A O 1
ATOM 601 N N . ARG A 1 80 ? -3.281 -1.060 7.800 1.00 96.75 80 ARG A N 1
ATOM 602 C CA . ARG A 1 80 ? -4.733 -1.132 7.599 1.00 96.75 80 ARG A CA 1
ATOM 603 C C . ARG A 1 80 ? -5.360 -2.222 8.464 1.00 96.75 80 ARG A C 1
ATOM 605 O O . ARG A 1 80 ? -6.380 -1.963 9.099 1.00 96.75 80 ARG A O 1
ATOM 612 N N . PHE A 1 81 ? -4.698 -3.372 8.599 1.00 97.31 81 PHE A N 1
ATOM 613 C CA . PHE A 1 81 ? -5.078 -4.407 9.562 1.00 97.31 81 PHE A CA 1
ATOM 614 C C . PHE A 1 81 ? -5.127 -3.863 10.996 1.00 97.31 81 PHE A C 1
ATOM 616 O O . PHE A 1 81 ? -6.102 -4.093 11.704 1.00 97.31 81 PHE A O 1
ATOM 623 N N . GLN A 1 82 ? -4.124 -3.094 11.426 1.00 95.31 82 GLN A N 1
ATOM 624 C CA . GLN A 1 82 ? -4.115 -2.507 12.771 1.00 95.31 82 GLN A CA 1
ATOM 625 C C . GLN A 1 82 ? -5.283 -1.537 13.017 1.00 95.31 82 GLN A C 1
ATOM 627 O O . GLN A 1 82 ? -5.730 -1.416 14.156 1.00 95.31 82 GLN A O 1
ATOM 632 N N . GLN A 1 83 ? -5.772 -0.850 11.978 1.00 94.31 83 GLN A N 1
ATOM 633 C CA . GLN A 1 83 ? -6.892 0.092 12.086 1.00 94.31 83 GLN A CA 1
ATOM 634 C C . GLN A 1 83 ? -8.264 -0.588 11.979 1.00 94.31 83 GLN A C 1
ATOM 636 O O . GLN A 1 83 ? -9.180 -0.233 12.717 1.00 94.31 83 GLN A O 1
ATOM 641 N N . LEU A 1 84 ? -8.420 -1.541 11.056 1.00 96.62 84 LEU A N 1
ATOM 642 C CA . LEU A 1 84 ? -9.723 -2.106 10.677 1.00 96.62 84 LEU A CA 1
ATOM 643 C C . LEU A 1 84 ? -9.934 -3.553 11.141 1.00 96.62 84 LEU A C 1
ATOM 645 O O . LEU A 1 84 ? -11.068 -4.026 11.170 1.00 96.62 84 LEU A O 1
ATOM 649 N N . GLY A 1 85 ? -8.866 -4.265 11.503 1.00 95.50 85 GLY A N 1
ATOM 650 C CA . GLY A 1 85 ? -8.918 -5.658 11.951 1.00 95.50 85 GLY A CA 1
ATOM 651 C C . GLY A 1 85 ? -9.171 -6.685 10.843 1.00 95.50 85 GLY A C 1
ATOM 652 O O . GLY A 1 85 ? -9.494 -7.830 11.157 1.00 95.50 85 GLY A O 1
ATOM 653 N N . ASP A 1 86 ? -9.036 -6.312 9.566 1.00 97.00 86 ASP A N 1
ATOM 654 C CA . ASP A 1 86 ? -9.242 -7.238 8.448 1.00 97.00 86 ASP A CA 1
ATOM 655 C C . ASP A 1 86 ? -8.074 -8.227 8.326 1.00 97.00 86 ASP A C 1
ATOM 657 O O . ASP A 1 86 ? -6.961 -7.876 7.931 1.00 97.00 86 ASP A O 1
ATOM 661 N N . LEU A 1 87 ? -8.336 -9.494 8.652 1.00 96.62 87 LEU A N 1
ATOM 662 C CA . LEU A 1 87 ? -7.343 -10.565 8.569 1.00 96.62 87 LEU A CA 1
ATOM 663 C C . LEU A 1 87 ? -6.769 -10.732 7.161 1.00 96.62 87 LEU A C 1
ATOM 665 O O . LEU A 1 87 ? -5.612 -11.133 7.034 1.00 96.62 87 LEU A O 1
ATOM 669 N N . LYS A 1 88 ? -7.525 -10.387 6.111 1.00 96.50 88 LYS A N 1
ATOM 670 C CA . LYS A 1 88 ? -7.028 -10.496 4.742 1.00 96.50 88 LYS A CA 1
ATOM 671 C C . LYS A 1 88 ? -5.858 -9.549 4.487 1.00 96.50 88 LYS A C 1
ATOM 673 O O . LYS A 1 88 ? -4.932 -9.892 3.752 1.00 96.50 88 LYS A O 1
ATOM 678 N N . ASP A 1 89 ? -5.863 -8.386 5.128 1.00 96.62 89 ASP A N 1
ATOM 679 C CA . ASP A 1 89 ? -4.749 -7.448 5.044 1.00 96.62 89 ASP A CA 1
ATOM 680 C C . ASP A 1 89 ? -3.498 -7.981 5.731 1.00 96.62 89 ASP A C 1
ATOM 682 O O . ASP A 1 89 ? -2.403 -7.826 5.197 1.00 96.62 89 ASP A O 1
ATOM 686 N N . LEU A 1 90 ? -3.647 -8.660 6.871 1.00 95.75 90 LEU A N 1
ATOM 687 C CA . LEU A 1 90 ? -2.518 -9.282 7.558 1.00 95.75 90 LEU A CA 1
ATOM 688 C C . LEU A 1 90 ? -1.898 -10.411 6.724 1.00 95.75 90 LEU A C 1
ATOM 690 O O . LEU A 1 90 ? -0.677 -10.485 6.608 1.00 95.75 90 LEU A O 1
ATOM 694 N N . GLU A 1 91 ? -2.726 -11.269 6.126 1.00 96.94 91 GLU A N 1
ATOM 695 C CA . GLU A 1 91 ? -2.257 -12.341 5.239 1.00 96.94 91 GLU A CA 1
ATOM 696 C C . GLU A 1 91 ? -1.450 -11.778 4.066 1.00 96.94 91 GLU A C 1
ATOM 698 O O . GLU A 1 91 ? -0.315 -12.194 3.833 1.00 96.94 91 GLU A O 1
ATOM 703 N N . ASN A 1 92 ? -2.009 -10.783 3.374 1.00 95.06 92 ASN A N 1
ATOM 704 C CA . ASN A 1 92 ? -1.343 -10.150 2.242 1.00 95.06 92 ASN A CA 1
ATOM 705 C C . ASN A 1 92 ? -0.068 -9.407 2.690 1.00 95.06 92 ASN A C 1
ATOM 707 O O . ASN A 1 92 ? 0.934 -9.405 1.981 1.00 95.06 92 ASN A O 1
ATOM 711 N N . ALA A 1 93 ? -0.068 -8.789 3.876 1.00 95.19 93 ALA A N 1
ATOM 712 C CA . ALA A 1 93 ? 1.113 -8.123 4.416 1.00 95.19 93 ALA A CA 1
ATOM 713 C C . ALA A 1 93 ? 2.276 -9.093 4.664 1.00 95.19 93 ALA A C 1
ATOM 715 O O . ALA A 1 93 ? 3.430 -8.719 4.462 1.00 95.19 93 ALA A O 1
ATOM 716 N N . ILE A 1 94 ? 1.987 -10.319 5.107 1.00 94.88 94 ILE A N 1
ATOM 717 C CA . ILE A 1 94 ? 2.998 -11.367 5.289 1.00 94.88 94 ILE A CA 1
ATOM 718 C C . ILE A 1 94 ? 3.530 -11.822 3.929 1.00 94.88 94 ILE A C 1
ATOM 720 O O . ILE A 1 94 ? 4.741 -11.916 3.767 1.00 94.88 94 ILE A O 1
ATOM 724 N N . GLU A 1 95 ? 2.644 -12.037 2.955 1.00 94.69 95 GLU A N 1
ATOM 725 C CA . GLU A 1 95 ? 3.008 -12.446 1.591 1.00 94.69 95 GLU A CA 1
ATOM 726 C C . GLU A 1 95 ? 3.947 -11.441 0.906 1.00 94.69 95 GLU A C 1
ATOM 728 O O . GLU A 1 95 ? 4.940 -11.832 0.304 1.00 94.69 95 GLU A O 1
ATOM 733 N N . TYR A 1 96 ? 3.688 -10.137 1.034 1.00 92.31 96 TYR A N 1
ATOM 734 C CA . TYR A 1 96 ? 4.535 -9.113 0.410 1.00 92.31 96 TYR A CA 1
ATOM 735 C C . TYR A 1 96 ? 5.835 -8.805 1.175 1.00 92.31 96 TYR A C 1
ATOM 737 O O . TYR A 1 96 ? 6.688 -8.090 0.649 1.00 92.31 96 TYR A O 1
ATOM 745 N N . ASN A 1 97 ? 5.998 -9.322 2.398 1.00 86.25 97 ASN A N 1
ATOM 746 C CA . ASN A 1 97 ? 7.208 -9.151 3.213 1.00 86.25 97 ASN A CA 1
ATOM 747 C C . ASN A 1 97 ? 8.090 -10.414 3.296 1.00 86.25 97 ASN A C 1
ATOM 749 O O . ASN A 1 97 ? 9.157 -10.347 3.911 1.00 86.25 97 ASN A O 1
ATOM 753 N N . SER A 1 98 ? 7.648 -11.550 2.746 1.00 72.50 98 SER A N 1
ATOM 754 C CA . SER A 1 98 ? 8.384 -12.826 2.733 1.00 72.50 98 SER A CA 1
ATOM 755 C C . SER A 1 98 ? 9.333 -12.946 1.549 1.00 72.50 98 SER A C 1
ATOM 757 O O . SER A 1 98 ? 10.465 -13.434 1.761 1.00 72.50 98 SER A O 1
#

pLDDT: mean 84.0, std 20.12, range [35.72, 98.0]

Mean predicted aligned error: 8.92 Å

Solvent-accessible surface area (backbone atoms only — not comparable to full-atom values): 5470 Å² total; per-residue (Å²): 140,83,89,85,78,84,88,72,79,82,79,78,77,66,69,75,70,60,62,51,50,43,56,48,25,45,50,53,15,49,53,25,40,54,46,19,78,74,69,68,42,63,68,31,41,52,48,14,38,52,30,16,52,54,24,54,75,73,46,60,90,88,45,84,62,48,63,57,27,33,45,50,33,14,49,45,28,39,51,48,19,75,76,71,66,45,64,68,32,43,55,51,16,50,66,42,65,108

Sequence (98 aa):
MTTQTFHSYSLALTPDSQSGFPDLLTTLGSAHNQRFQRLGELDDLENAIGYQSRGVLITPDGHPSLSTMLANLGGSLNYRFQQLGDLKDLENAIEYNS

Radius of gyration: 16.79 Å; Cα contacts (8 Å, |Δi|>4): 93; chains: 1; bounding box: 25×44×48 Å

Nearest PDB structures (foldseek):
  5dbk-assembly1_B  TM=8.586E-01  e=4.401E-01  Bacillus thuringiensis Bt407
  7v1k-assembly1_A-2  TM=6.518E-01  e=3.305E-01  Homo sapiens
  3qww-assembly1_A  TM=5.442E-01  e=4.156E-01  Mus musculus
  7zub-assembly1_C  TM=3.920E-01  e=2.783E-01  Homo sapiens
  8h77-assembly1_F  TM=4.257E-01  e=5.534E-01  Mus musculus

Foldseek 3Di:
DDDDDDPPDPPDDDPVVLLVLLVVLLVQLVVLVVVCVVPVDVVSLVSSLVSLVVSLVSPDPPDPCNLVSLQSNLVSLVVVCVVPVDVVSPVSSVVSVD

Organism: NCBI:txid1423351